Protein AF-A0A966F642-F1 (afdb_monomer_lite)

Structure (mmCIF, N/CA/C/O backbone):
data_AF-A0A966F642-F1
#
_entry.id   AF-A0A966F642-F1
#
loop_
_atom_site.group_PDB
_atom_site.id
_atom_site.type_symbol
_atom_site.label_atom_id
_atom_site.label_alt_id
_atom_site.label_comp_id
_atom_site.label_asym_id
_atom_site.label_entity_id
_atom_site.label_seq_id
_atom_site.pdbx_PDB_ins_code
_atom_site.Cartn_x
_atom_site.Cartn_y
_atom_site.Cartn_z
_atom_site.occupancy
_atom_site.B_iso_or_equiv
_atom_site.auth_seq_id
_atom_site.auth_comp_id
_atom_site.auth_asym_id
_atom_site.auth_atom_id
_atom_site.pdbx_PDB_model_num
ATOM 1 N N . MET A 1 1 ? 2.572 10.445 -0.444 1.00 61.56 1 MET A N 1
ATOM 2 C CA . MET A 1 1 ? 3.950 10.333 -1.008 1.00 61.56 1 MET A CA 1
ATOM 3 C C . MET A 1 1 ? 4.444 11.702 -1.476 1.00 61.56 1 MET A C 1
ATOM 5 O O . MET A 1 1 ? 4.001 12.165 -2.514 1.00 61.56 1 MET A O 1
ATOM 9 N N . LYS A 1 2 ? 5.294 12.388 -0.699 1.00 66.62 2 LYS A N 1
ATOM 10 C CA . LYS A 1 2 ? 5.624 13.812 -0.939 1.00 66.62 2 LYS A CA 1
ATOM 11 C C . LYS A 1 2 ? 6.714 14.070 -1.987 1.00 66.62 2 LYS A C 1
ATOM 13 O O . LYS A 1 2 ? 6.756 15.157 -2.542 1.00 66.62 2 LYS A O 1
ATOM 18 N N . SER A 1 3 ? 7.586 13.095 -2.229 1.00 82.25 3 SER A N 1
ATOM 19 C CA . SER A 1 3 ? 8.642 13.163 -3.244 1.00 82.25 3 SER A CA 1
ATOM 20 C C . SER A 1 3 ? 8.442 12.035 -4.248 1.00 82.25 3 SER A C 1
ATOM 22 O O . SER A 1 3 ? 8.316 10.875 -3.840 1.00 82.25 3 SER A O 1
ATOM 24 N N . GLU A 1 4 ? 8.395 12.371 -5.539 1.00 81.06 4 GLU A N 1
ATOM 25 C CA . GLU A 1 4 ? 8.223 11.388 -6.615 1.00 81.06 4 GLU A CA 1
ATOM 26 C C . GLU A 1 4 ? 9.379 10.388 -6.674 1.00 81.06 4 GLU A C 1
ATOM 28 O O . GLU A 1 4 ? 9.141 9.192 -6.841 1.00 81.06 4 GLU A O 1
ATOM 33 N N . ASP A 1 5 ? 10.615 10.834 -6.442 1.00 85.25 5 ASP A N 1
ATOM 34 C CA . ASP A 1 5 ? 11.791 9.961 -6.499 1.00 85.25 5 ASP A CA 1
ATOM 35 C C . ASP A 1 5 ? 11.748 8.889 -5.408 1.00 85.25 5 ASP A C 1
ATOM 37 O O . ASP A 1 5 ? 11.948 7.697 -5.660 1.0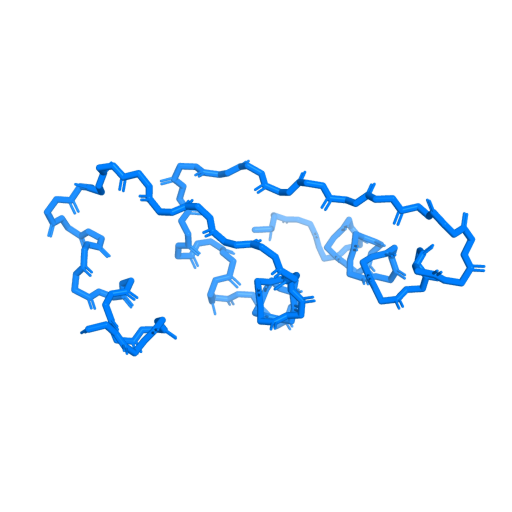0 85.25 5 ASP A O 1
ATOM 41 N N . THR A 1 6 ? 11.412 9.292 -4.180 1.00 85.94 6 THR A N 1
ATOM 42 C CA . THR A 1 6 ? 11.247 8.350 -3.067 1.00 85.94 6 THR A CA 1
ATOM 43 C C . THR A 1 6 ? 10.079 7.401 -3.321 1.00 85.94 6 THR A C 1
ATOM 45 O O . THR A 1 6 ? 10.162 6.214 -3.005 1.00 85.94 6 THR A O 1
ATOM 48 N N . ALA A 1 7 ? 8.999 7.906 -3.917 1.00 85.19 7 ALA A N 1
ATOM 49 C CA . ALA A 1 7 ? 7.826 7.111 -4.236 1.00 85.19 7 ALA A CA 1
ATOM 50 C C . ALA A 1 7 ? 8.130 6.015 -5.266 1.00 85.19 7 ALA A C 1
ATOM 52 O O . ALA A 1 7 ? 7.828 4.841 -5.041 1.00 85.19 7 ALA A O 1
ATOM 53 N N . SER A 1 8 ? 8.799 6.393 -6.353 1.00 88.00 8 SER A N 1
ATOM 54 C CA . SER A 1 8 ? 9.260 5.486 -7.402 1.00 88.00 8 SER A CA 1
ATOM 55 C C . SER A 1 8 ? 10.252 4.445 -6.869 1.00 88.00 8 SER A C 1
ATOM 57 O O . SER A 1 8 ? 10.171 3.256 -7.209 1.00 88.00 8 SER A O 1
ATOM 59 N N . PHE A 1 9 ? 11.144 4.851 -5.959 1.00 89.12 9 PHE A N 1
ATOM 60 C CA . PHE A 1 9 ? 12.082 3.946 -5.299 1.00 89.12 9 PHE A CA 1
ATOM 61 C C . PHE A 1 9 ? 11.370 2.887 -4.441 1.00 89.12 9 PHE A C 1
ATOM 63 O O . PHE A 1 9 ? 11.604 1.688 -4.624 1.00 89.12 9 PHE A O 1
ATOM 70 N N . LEU A 1 10 ? 10.458 3.302 -3.554 1.00 88.38 10 LEU A N 1
ATOM 71 C CA . LEU A 1 10 ? 9.683 2.390 -2.704 1.00 88.38 10 LEU A CA 1
ATOM 72 C C . LEU A 1 10 ? 8.802 1.446 -3.530 1.00 88.38 10 LEU A C 1
ATOM 74 O O . LEU A 1 10 ? 8.756 0.246 -3.256 1.00 88.38 10 LEU A O 1
ATOM 78 N N . PHE A 1 11 ? 8.169 1.953 -4.587 1.00 88.69 11 PHE A N 1
ATOM 79 C CA . PHE A 1 11 ? 7.409 1.138 -5.532 1.00 88.69 11 PHE A CA 1
ATOM 80 C C . PHE A 1 11 ? 8.287 0.073 -6.208 1.00 88.69 11 PHE A C 1
ATOM 82 O O . PHE A 1 11 ? 7.921 -1.105 -6.288 1.00 88.69 11 PHE A O 1
ATOM 89 N N . SER A 1 12 ? 9.482 0.463 -6.648 1.00 89.62 12 SER A N 1
ATOM 90 C CA . SER A 1 12 ? 10.438 -0.447 -7.276 1.00 89.62 12 SER A CA 1
ATOM 91 C C . SER A 1 12 ? 10.932 -1.534 -6.319 1.00 89.62 12 SER A C 1
ATOM 93 O O . SER A 1 12 ? 11.167 -2.667 -6.756 1.00 89.62 12 SER A O 1
ATOM 95 N N . LEU A 1 13 ? 11.082 -1.213 -5.030 1.00 89.38 13 LEU A N 1
ATOM 96 C CA . LEU A 1 13 ? 11.368 -2.189 -3.979 1.00 89.38 13 LEU A CA 1
ATOM 97 C C . LEU A 1 13 ? 10.185 -3.136 -3.765 1.00 89.38 13 LEU A C 1
ATOM 99 O O . LEU A 1 1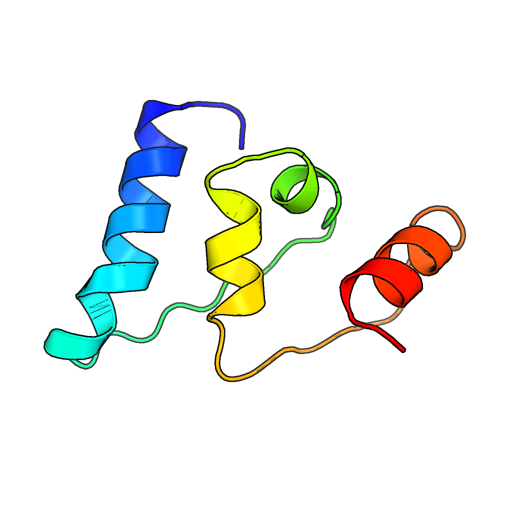3 ? 10.379 -4.348 -3.800 1.00 89.38 13 LEU A O 1
ATOM 103 N N . ALA A 1 14 ? 8.963 -2.614 -3.636 1.00 88.31 14 ALA A N 1
ATOM 104 C CA . ALA A 1 14 ? 7.756 -3.418 -3.440 1.00 88.31 14 ALA A CA 1
ATOM 105 C C . ALA A 1 14 ? 7.520 -4.425 -4.573 1.00 88.31 14 ALA A C 1
ATOM 107 O O . ALA A 1 14 ? 7.193 -5.584 -4.316 1.00 88.31 14 ALA A O 1
ATOM 108 N N . LYS A 1 15 ? 7.763 -4.039 -5.833 1.00 87.81 15 LYS A N 1
ATOM 109 C CA . LYS A 1 15 ? 7.623 -4.968 -6.966 1.00 87.81 15 LYS A CA 1
ATOM 110 C C . LYS A 1 15 ? 8.747 -5.998 -7.074 1.00 87.81 15 LYS A C 1
ATOM 112 O O . LYS A 1 15 ? 8.478 -7.136 -7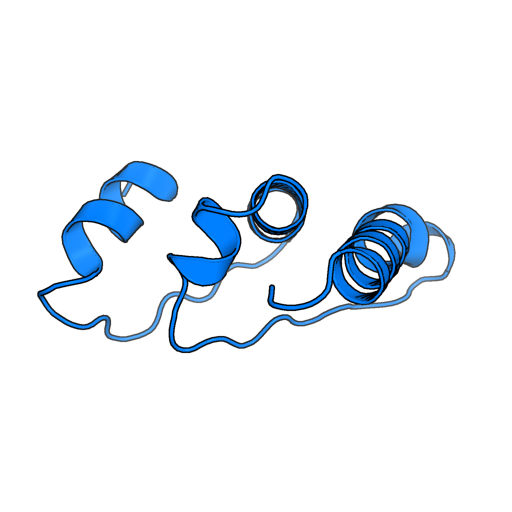.465 1.00 87.81 15 LYS A O 1
ATOM 117 N N . ARG A 1 16 ? 9.999 -5.618 -6.797 1.00 89.56 16 ARG A N 1
ATOM 118 C CA . ARG A 1 16 ? 11.174 -6.473 -7.070 1.00 89.56 16 ARG A CA 1
ATOM 119 C C . ARG A 1 16 ? 11.656 -7.269 -5.862 1.00 89.56 16 ARG A C 1
ATOM 121 O O . ARG A 1 16 ? 12.200 -8.353 -6.055 1.00 89.56 16 ARG A O 1
ATOM 128 N N . GLY A 1 17 ? 11.419 -6.778 -4.647 1.00 88.69 17 GLY A N 1
ATOM 129 C CA . GLY A 1 17 ? 11.909 -7.356 -3.392 1.00 88.69 17 GLY A CA 1
ATOM 130 C C . GLY A 1 17 ? 11.562 -8.834 -3.215 1.00 88.69 17 GLY A C 1
ATOM 131 O O . GLY A 1 17 ? 12.377 -9.597 -2.704 1.00 88.69 17 GLY A O 1
ATOM 132 N N . ARG A 1 18 ? 10.420 -9.276 -3.761 1.00 88.19 18 ARG A N 1
ATOM 133 C CA . ARG A 1 18 ? 9.987 -10.683 -3.728 1.00 88.19 18 ARG A CA 1
ATOM 134 C C . ARG A 1 18 ? 11.004 -11.664 -4.322 1.00 88.19 18 ARG A C 1
ATOM 136 O O . ARG A 1 18 ? 11.116 -12.773 -3.820 1.00 88.19 18 ARG A O 1
ATOM 143 N N . LYS A 1 19 ? 11.775 -11.266 -5.346 1.00 92.25 19 LYS A N 1
ATOM 144 C CA . LYS A 1 19 ? 12.833 -12.120 -5.932 1.00 92.25 19 LYS A CA 1
ATOM 145 C C . LYS A 1 19 ? 13.995 -12.387 -4.973 1.00 92.25 19 LYS A C 1
ATOM 147 O O . LYS A 1 19 ? 14.745 -13.330 -5.185 1.00 92.25 19 LYS A O 1
ATOM 152 N N . TYR A 1 20 ? 14.136 -11.556 -3.948 1.00 94.06 20 TYR A N 1
ATOM 153 C CA . TYR A 1 20 ? 15.231 -11.588 -2.985 1.00 94.06 20 TYR A CA 1
ATOM 154 C C . TYR A 1 20 ? 14.755 -11.987 -1.585 1.00 94.06 20 TYR A C 1
ATOM 156 O O . TYR A 1 20 ? 15.455 -11.724 -0.615 1.00 94.06 20 TYR A O 1
ATOM 164 N N . TYR A 1 21 ? 13.554 -12.570 -1.467 1.00 91.00 21 TYR A N 1
ATOM 165 C CA . TYR A 1 21 ? 12.930 -12.899 -0.180 1.00 91.00 21 TYR A CA 1
ATOM 166 C C . TYR A 1 21 ? 12.800 -11.693 0.773 1.00 91.00 21 TYR A C 1
ATOM 168 O O . TYR A 1 21 ? 12.715 -11.856 1.988 1.00 91.00 21 TYR A O 1
ATOM 176 N N . LEU A 1 22 ? 12.751 -10.470 0.229 1.00 90.56 22 LEU A N 1
ATOM 177 C CA . LEU A 1 22 ? 12.534 -9.255 1.009 1.00 90.56 22 LEU A CA 1
ATOM 178 C C . LEU A 1 22 ? 11.042 -9.091 1.315 1.00 90.56 22 LEU A C 1
ATOM 180 O O . LEU A 1 22 ? 10.221 -8.989 0.400 1.00 90.56 22 LEU A O 1
ATOM 184 N N . GLY A 1 23 ? 10.713 -9.008 2.603 1.00 89.25 23 GLY A N 1
ATOM 185 C CA . GLY A 1 23 ? 9.406 -8.572 3.083 1.00 89.25 23 GLY A CA 1
ATOM 186 C C . GLY A 1 23 ? 9.356 -7.054 3.236 1.00 89.25 23 GLY A C 1
ATOM 187 O O . GLY A 1 23 ? 10.308 -6.443 3.719 1.00 89.25 23 GLY A O 1
ATOM 188 N N . ILE A 1 24 ? 8.240 -6.444 2.840 1.00 88.56 24 ILE A N 1
ATOM 189 C CA . ILE A 1 24 ? 7.978 -5.019 3.055 1.00 88.56 24 ILE A CA 1
ATOM 190 C C . ILE A 1 24 ? 6.661 -4.894 3.809 1.00 88.56 24 ILE A C 1
ATOM 192 O O . ILE A 1 24 ? 5.657 -5.470 3.398 1.00 88.56 24 ILE A O 1
ATOM 196 N N . ALA A 1 25 ? 6.680 -4.132 4.899 1.00 90.38 25 ALA A N 1
ATOM 197 C CA . ALA A 1 25 ? 5.495 -3.768 5.659 1.00 90.38 25 ALA A CA 1
ATOM 198 C C . ALA A 1 25 ? 5.309 -2.253 5.573 1.00 90.38 25 ALA A C 1
ATOM 200 O O . ALA A 1 25 ? 6.183 -1.485 5.977 1.00 90.38 25 ALA A O 1
ATOM 201 N N . THR A 1 26 ? 4.179 -1.820 5.021 1.00 88.25 26 THR A N 1
ATOM 202 C CA . THR A 1 26 ? 3.802 -0.407 4.974 1.00 88.25 26 THR A CA 1
ATOM 203 C C . THR A 1 26 ? 2.788 -0.136 6.075 1.00 88.25 26 THR A C 1
ATOM 205 O O . THR A 1 26 ? 1.743 -0.777 6.127 1.00 88.25 26 THR A O 1
ATOM 208 N N . ILE A 1 27 ? 3.110 0.805 6.961 1.00 90.25 27 ILE A N 1
ATOM 209 C CA . ILE A 1 27 ? 2.266 1.204 8.089 1.00 90.25 27 ILE A CA 1
ATOM 210 C C . ILE A 1 27 ? 1.966 2.690 7.913 1.00 90.25 27 ILE A C 1
ATOM 212 O O . ILE A 1 27 ? 2.888 3.503 7.867 1.00 90.25 27 ILE A O 1
ATOM 216 N N . THR A 1 28 ? 0.688 3.038 7.782 1.00 87.44 28 THR A N 1
ATOM 217 C CA . THR A 1 28 ? 0.230 4.424 7.631 1.00 87.44 28 THR A CA 1
ATOM 218 C C . THR A 1 28 ? -1.053 4.653 8.418 1.00 87.44 28 THR A C 1
ATOM 220 O O . THR A 1 28 ? -1.846 3.731 8.603 1.00 87.44 28 THR A O 1
ATOM 223 N N . GLN A 1 29 ? -1.240 5.885 8.888 1.00 85.19 29 GLN A N 1
ATOM 224 C CA . GLN A 1 29 ? -2.503 6.359 9.466 1.00 85.19 29 GLN A CA 1
ATOM 225 C C . GLN A 1 29 ? -3.386 7.048 8.423 1.00 85.19 29 GLN A C 1
ATOM 227 O O . GLN A 1 29 ? -4.589 7.165 8.624 1.00 85.19 29 GLN A O 1
ATOM 232 N N . ASP A 1 30 ? -2.783 7.484 7.319 1.00 84.56 30 ASP A N 1
ATOM 233 C CA . ASP A 1 30 ? -3.469 8.133 6.214 1.00 84.56 30 ASP A CA 1
ATOM 234 C C . ASP A 1 30 ? -3.309 7.263 4.966 1.00 84.56 30 ASP A C 1
ATOM 236 O O . ASP A 1 30 ? -2.221 7.140 4.388 1.00 84.56 30 ASP A O 1
ATOM 240 N N . VAL A 1 31 ? -4.386 6.562 4.622 1.00 82.50 31 VAL A N 1
ATOM 241 C CA . VAL A 1 31 ? -4.433 5.682 3.452 1.00 82.50 31 VAL A CA 1
ATOM 242 C C . VAL A 1 31 ? -4.692 6.492 2.180 1.00 82.50 31 VAL A C 1
ATOM 244 O O . VAL A 1 31 ? -4.187 6.122 1.119 1.00 82.50 31 VAL A O 1
ATOM 247 N N . ASP A 1 32 ? -5.387 7.629 2.274 1.00 83.62 32 ASP A N 1
ATOM 248 C CA . ASP A 1 32 ? -5.716 8.473 1.120 1.00 83.62 32 ASP A CA 1
ATOM 249 C C . ASP A 1 32 ? -4.447 8.974 0.417 1.00 83.62 32 ASP A C 1
ATOM 251 O O . ASP A 1 32 ? -4.392 9.050 -0.813 1.00 83.62 32 ASP A O 1
ATOM 255 N N . ASP A 1 33 ? -3.387 9.224 1.182 1.00 83.44 33 ASP A N 1
ATOM 256 C CA . ASP A 1 33 ? -2.062 9.605 0.687 1.00 83.44 33 ASP A CA 1
ATOM 257 C C . ASP A 1 33 ? -1.429 8.581 -0.275 1.00 83.44 33 ASP A C 1
ATOM 259 O O . ASP A 1 33 ? -0.594 8.935 -1.120 1.00 83.44 33 ASP A O 1
ATOM 263 N N . PHE A 1 34 ? -1.803 7.308 -0.143 1.00 85.44 34 PHE A N 1
ATOM 264 C CA . PHE A 1 34 ? -1.387 6.232 -1.041 1.00 85.44 34 PHE A CA 1
ATOM 265 C C . PHE A 1 34 ? -2.356 6.071 -2.208 1.00 85.44 34 PHE A C 1
ATOM 267 O O . PHE A 1 34 ? -1.908 5.820 -3.325 1.00 85.44 34 PHE A O 1
ATOM 274 N N . LEU A 1 35 ? -3.657 6.253 -1.972 1.00 83.44 35 LEU A N 1
ATOM 275 C CA . LEU A 1 35 ? -4.690 6.132 -3.005 1.00 83.44 35 LEU A CA 1
ATOM 276 C C . LEU A 1 35 ? -4.614 7.244 -4.049 1.00 83.44 35 LEU A C 1
ATOM 278 O O . LEU A 1 35 ? -4.852 7.006 -5.229 1.00 83.44 35 LEU A O 1
ATOM 282 N N . ARG A 1 36 ? -4.207 8.445 -3.637 1.00 85.06 36 ARG A N 1
ATOM 283 C CA . ARG A 1 36 ? -3.985 9.584 -4.540 1.00 85.06 36 ARG A CA 1
ATOM 284 C C . ARG A 1 36 ? -2.683 9.480 -5.332 1.00 85.06 36 ARG A C 1
ATOM 286 O O . ARG A 1 36 ? -2.468 10.271 -6.245 1.00 85.06 36 ARG A O 1
ATOM 293 N N . SER A 1 37 ? -1.800 8.540 -4.987 1.00 84.06 37 SER A N 1
ATOM 294 C CA . SER A 1 37 ? -0.514 8.375 -5.660 1.00 84.06 37 SER A CA 1
ATOM 295 C C . SER A 1 37 ? -0.542 7.207 -6.652 1.00 84.06 37 SER A C 1
ATOM 297 O O . SER A 1 37 ? -0.870 6.085 -6.256 1.00 84.06 37 SER A O 1
ATOM 299 N N . PRO A 1 38 ? -0.081 7.398 -7.906 1.00 83.88 38 PRO A N 1
ATOM 300 C CA . PRO A 1 38 ? 0.029 6.302 -8.874 1.00 83.88 38 PRO A CA 1
ATOM 301 C C . PRO A 1 38 ? 0.996 5.198 -8.412 1.00 83.88 38 PRO A C 1
ATOM 303 O O . PRO A 1 38 ? 0.875 4.049 -8.835 1.00 83.88 38 PRO A O 1
ATOM 306 N N . TYR A 1 39 ? 1.935 5.522 -7.518 1.00 86.56 39 TYR A N 1
ATOM 307 C CA . TYR A 1 39 ? 2.885 4.570 -6.941 1.00 86.56 39 TYR A CA 1
ATOM 308 C C . TYR A 1 39 ? 2.342 3.866 -5.689 1.00 86.56 39 TYR A C 1
ATOM 310 O O . TYR A 1 39 ? 2.748 2.740 -5.397 1.00 86.56 39 TYR A O 1
ATOM 318 N N . GLY A 1 40 ? 1.422 4.504 -4.958 1.00 86.19 40 GLY A N 1
ATOM 319 C CA . GLY A 1 40 ? 0.877 3.994 -3.699 1.00 86.19 40 GLY A CA 1
ATOM 320 C C . GLY A 1 40 ? -0.184 2.911 -3.892 1.00 86.19 40 GLY A C 1
ATOM 321 O O . GLY A 1 40 ? -0.140 1.887 -3.207 1.00 86.19 40 GLY A O 1
ATOM 322 N N . VAL A 1 41 ? -1.076 3.073 -4.876 1.00 84.88 41 VAL A N 1
ATOM 323 C CA . VAL A 1 41 ? -2.129 2.085 -5.186 1.00 84.88 41 VAL A CA 1
ATOM 324 C C . VAL A 1 41 ? -1.551 0.680 -5.439 1.00 84.88 41 VAL A C 1
ATOM 326 O O . VAL A 1 41 ? -2.019 -0.284 -4.821 1.00 84.88 41 VAL A O 1
ATOM 329 N N . PRO A 1 42 ? -0.493 0.505 -6.257 1.00 84.44 42 PRO A N 1
ATOM 330 C CA . PRO A 1 42 ? 0.147 -0.796 -6.419 1.00 84.44 42 PRO A CA 1
ATOM 331 C C . PRO A 1 42 ? 0.779 -1.364 -5.145 1.00 84.44 42 PRO A C 1
ATOM 333 O O . PRO A 1 42 ? 0.843 -2.584 -5.011 1.00 84.44 42 PRO A O 1
ATOM 336 N N . MET A 1 43 ? 1.276 -0.528 -4.228 1.00 85.25 43 MET A N 1
ATOM 337 C CA . MET A 1 43 ? 1.874 -1.016 -2.979 1.00 85.25 43 MET A CA 1
ATOM 338 C C . MET A 1 43 ? 0.817 -1.675 -2.087 1.00 85.25 43 MET A C 1
ATOM 340 O O . MET A 1 43 ? 1.065 -2.744 -1.532 1.00 85.25 43 MET A O 1
ATOM 344 N N . ILE A 1 44 ? -0.380 -1.091 -2.016 1.00 85.75 44 ILE A N 1
ATOM 345 C CA . ILE A 1 44 ? -1.499 -1.637 -1.238 1.00 85.75 44 ILE A CA 1
ATOM 346 C C . ILE A 1 44 ? -2.067 -2.893 -1.910 1.00 85.75 44 ILE A C 1
ATOM 348 O O . ILE A 1 44 ? -2.157 -3.951 -1.288 1.00 85.75 44 ILE A O 1
ATOM 352 N N . THR A 1 45 ? -2.399 -2.805 -3.199 1.00 81.88 45 THR A N 1
ATOM 353 C CA . THR A 1 45 ? -3.072 -3.891 -3.939 1.00 81.88 45 THR A CA 1
ATOM 354 C C . THR A 1 45 ? -2.208 -5.141 -4.129 1.00 81.88 45 THR A C 1
ATOM 356 O O . THR A 1 45 ? -2.747 -6.238 -4.218 1.00 81.88 45 THR A O 1
ATOM 359 N N . ASN A 1 46 ? -0.875 -5.013 -4.165 1.00 81.62 46 ASN A N 1
ATOM 360 C CA . ASN A 1 46 ? 0.036 -6.163 -4.266 1.00 81.62 46 ASN A CA 1
ATOM 361 C C . ASN A 1 46 ? 0.500 -6.713 -2.909 1.00 81.62 46 ASN A C 1
ATOM 363 O O . ASN A 1 46 ? 1.275 -7.676 -2.886 1.00 81.62 46 ASN A O 1
ATOM 367 N N . SER A 1 47 ? 0.081 -6.107 -1.797 1.00 85.62 47 SER A N 1
ATOM 368 C CA . SER A 1 47 ? 0.398 -6.620 -0.465 1.00 85.62 47 SER A CA 1
ATOM 369 C C . SER A 1 47 ? -0.351 -7.928 -0.223 1.00 85.62 47 SER A C 1
ATOM 371 O O . SER A 1 47 ? -1.562 -8.000 -0.408 1.00 85.62 47 SER A O 1
ATOM 373 N N . SER A 1 48 ? 0.371 -8.973 0.190 1.00 86.69 48 SER A N 1
ATOM 374 C CA . SER A 1 48 ? -0.206 -10.300 0.456 1.00 86.69 48 SER A CA 1
ATOM 375 C C . SER A 1 48 ? -1.065 -10.342 1.717 1.00 86.69 48 SER A C 1
ATOM 377 O O . SER A 1 48 ? -1.910 -11.220 1.853 1.00 86.69 48 SER A O 1
ATOM 379 N N . LEU A 1 49 ? -0.822 -9.418 2.645 1.00 88.12 49 LEU A N 1
ATOM 380 C CA . LEU A 1 49 ? -1.548 -9.268 3.895 1.00 88.12 49 LEU A CA 1
ATOM 381 C C . LEU A 1 49 ? -1.913 -7.799 4.069 1.00 88.12 49 LEU A C 1
ATOM 383 O O . LEU A 1 49 ? -1.091 -6.915 3.824 1.00 88.12 49 LEU A O 1
ATOM 387 N N . GLN A 1 50 ? -3.141 -7.553 4.507 1.00 87.62 50 GLN A N 1
ATOM 388 C CA . GLN A 1 50 ? -3.670 -6.221 4.762 1.00 87.62 50 GLN A CA 1
ATOM 389 C C . GLN A 1 50 ? -4.333 -6.238 6.138 1.00 87.62 50 GLN A C 1
ATOM 391 O O . GLN A 1 50 ? -5.181 -7.083 6.416 1.00 87.62 50 GLN A O 1
ATOM 396 N N . PHE A 1 51 ? -3.921 -5.317 7.008 1.00 88.94 51 PHE A N 1
ATOM 397 C CA . PHE A 1 51 ? -4.486 -5.157 8.343 1.00 88.94 51 PHE A CA 1
ATOM 398 C C . PHE A 1 51 ?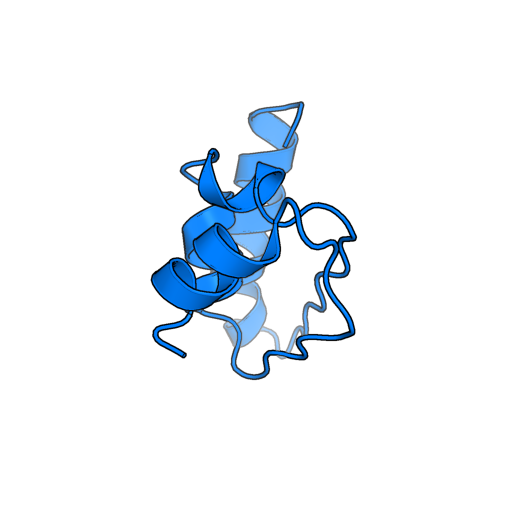 -5.148 -3.789 8.431 1.00 88.94 51 PHE A C 1
ATOM 400 O O . PHE A 1 51 ? -4.469 -2.764 8.454 1.00 88.94 51 PHE A O 1
ATOM 407 N N . LEU A 1 52 ? -6.477 -3.780 8.487 1.00 88.69 52 LEU A N 1
ATOM 408 C CA . LEU A 1 52 ? -7.258 -2.564 8.670 1.00 88.69 52 LEU A CA 1
ATOM 409 C C . LEU A 1 52 ? -7.643 -2.452 10.142 1.00 88.69 52 LEU A C 1
ATOM 411 O O . LEU A 1 52 ? -8.397 -3.263 10.674 1.00 88.69 52 LEU A O 1
ATOM 415 N N . MET A 1 53 ? -7.073 -1.456 10.815 1.00 88.56 53 MET A N 1
ATOM 416 C CA . MET A 1 53 ? -7.414 -1.126 12.200 1.00 88.56 53 MET A CA 1
ATOM 417 C C . MET A 1 53 ? -8.609 -0.167 12.244 1.00 88.56 53 MET A C 1
ATOM 419 O O . MET A 1 53 ? -9.198 0.150 11.211 1.00 88.56 53 MET A O 1
ATOM 423 N N . LYS A 1 54 ? -8.980 0.314 13.434 1.00 88.81 54 LYS A N 1
ATOM 424 C CA . LYS A 1 54 ? -10.038 1.320 13.578 1.00 88.81 54 LYS A CA 1
ATOM 425 C C . LYS A 1 54 ? -9.700 2.569 12.755 1.00 88.81 54 LYS A C 1
ATOM 427 O O . LYS A 1 54 ? -8.705 3.233 13.030 1.00 88.81 54 LYS A O 1
ATOM 432 N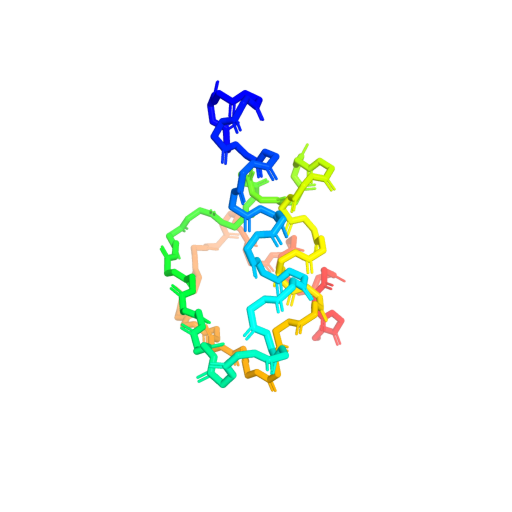 N . GLN A 1 55 ? -10.551 2.878 11.784 1.00 87.81 55 GLN A N 1
ATOM 433 C CA . GLN A 1 55 ? -10.416 4.050 10.920 1.00 87.81 55 GLN A CA 1
ATOM 434 C C . GLN A 1 55 ? -11.181 5.244 11.497 1.00 87.81 55 GLN A C 1
ATOM 436 O O . GLN A 1 55 ? -12.111 5.075 12.294 1.00 87.81 55 GLN A O 1
ATOM 441 N N . SER A 1 56 ? -10.788 6.459 11.109 1.00 87.88 56 SER A N 1
ATOM 442 C CA . SER A 1 56 ? -11.584 7.646 11.417 1.00 87.88 56 SER A CA 1
ATOM 443 C C . SER A 1 56 ? -12.895 7.624 10.613 1.00 87.88 56 SER A C 1
ATOM 445 O O . SER A 1 56 ? -12.911 7.124 9.485 1.00 87.88 56 SER A O 1
ATOM 447 N N . PRO A 1 57 ? -13.990 8.209 11.132 1.00 86.38 57 PRO A N 1
ATOM 448 C CA . PRO A 1 57 ? -15.253 8.297 10.394 1.00 86.38 57 PRO A CA 1
ATOM 449 C C . PRO A 1 57 ? -15.131 9.029 9.053 1.00 86.38 57 PRO A C 1
ATOM 451 O O . PRO A 1 57 ? -15.919 8.793 8.154 1.00 86.38 57 PRO A O 1
ATOM 454 N N . THR A 1 58 ? -14.142 9.913 8.906 1.00 85.88 58 THR A N 1
ATOM 455 C CA . THR A 1 58 ? -13.915 10.676 7.672 1.00 85.88 58 THR A CA 1
ATOM 456 C C . THR A 1 58 ? -13.199 9.881 6.583 1.00 85.88 58 THR A C 1
ATOM 458 O O . THR A 1 58 ? -13.268 10.271 5.425 1.00 85.88 58 THR A O 1
ATOM 461 N N . ALA A 1 59 ? -12.489 8.806 6.939 1.00 83.69 59 ALA A N 1
ATOM 462 C CA . ALA A 1 59 ? -11.725 7.984 5.998 1.00 83.69 59 ALA A CA 1
ATOM 463 C C . ALA A 1 59 ? -12.385 6.623 5.720 1.00 83.69 59 ALA A C 1
ATOM 465 O O . ALA A 1 59 ? -12.029 5.954 4.750 1.00 83.69 59 ALA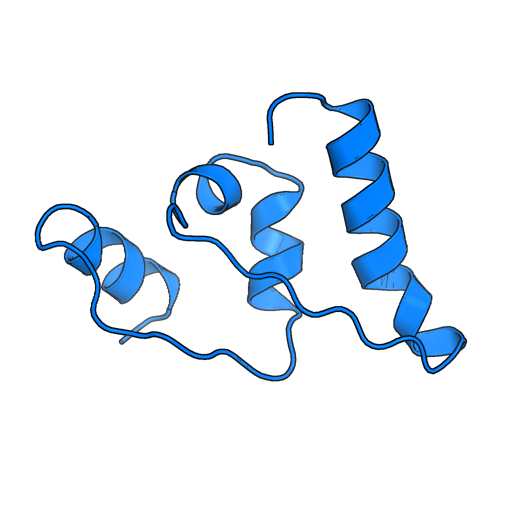 A O 1
ATOM 466 N N . ILE A 1 60 ? -13.331 6.194 6.564 1.00 86.88 60 ILE A N 1
ATOM 467 C CA . ILE A 1 60 ? -13.878 4.833 6.525 1.00 86.88 60 ILE A CA 1
ATOM 468 C C . ILE A 1 60 ? -14.606 4.519 5.214 1.00 86.88 60 ILE A C 1
ATOM 470 O O . ILE A 1 60 ? -14.351 3.462 4.645 1.00 86.88 60 ILE A O 1
ATOM 474 N N . ASP A 1 61 ? -15.400 5.451 4.680 1.00 87.19 61 ASP A N 1
ATOM 475 C CA . ASP A 1 61 ? -16.164 5.237 3.442 1.00 87.19 61 ASP A CA 1
ATOM 476 C C . ASP A 1 61 ? -15.237 5.010 2.233 1.00 87.19 61 ASP A C 1
ATOM 478 O O . ASP A 1 61 ? -15.422 4.076 1.449 1.00 87.19 61 ASP A O 1
ATOM 482 N N . ASN A 1 62 ? -14.176 5.819 2.119 1.00 84.44 62 ASN A N 1
ATOM 483 C CA . ASN A 1 62 ? -13.164 5.678 1.067 1.00 84.44 62 ASN A CA 1
ATOM 484 C C . ASN A 1 62 ? -12.423 4.343 1.171 1.00 84.44 62 ASN A C 1
ATOM 486 O O . ASN A 1 62 ? -12.173 3.681 0.160 1.00 84.44 62 ASN A O 1
ATOM 490 N N . ILE A 1 63 ? -12.068 3.940 2.393 1.00 85.25 63 ILE A N 1
ATOM 491 C CA . ILE A 1 63 ? -11.391 2.669 2.653 1.00 85.25 63 ILE A CA 1
ATOM 492 C C . ILE A 1 63 ? -12.321 1.501 2.300 1.00 85.25 63 ILE A C 1
ATOM 494 O O . ILE A 1 63 ? -11.889 0.587 1.604 1.00 85.25 63 ILE A O 1
ATOM 498 N N . GLN A 1 64 ? -13.599 1.542 2.686 1.00 87.06 64 GLN A N 1
ATOM 499 C CA . GLN A 1 64 ? -14.561 0.496 2.327 1.00 87.06 64 GLN A CA 1
ATOM 500 C C . GLN A 1 64 ? -14.683 0.328 0.813 1.00 87.06 64 GLN A C 1
ATOM 502 O O . GLN A 1 64 ? -14.569 -0.789 0.313 1.00 87.06 64 GLN A O 1
ATOM 507 N N . HIS A 1 65 ? -14.815 1.430 0.071 1.00 83.81 65 HIS A N 1
ATOM 508 C CA . HIS A 1 65 ? -14.883 1.372 -1.387 1.00 83.81 65 HIS A CA 1
ATOM 509 C C . HIS A 1 65 ? -13.596 0.810 -2.011 1.00 83.81 65 HIS A C 1
ATOM 511 O O . HIS A 1 65 ? -13.641 -0.045 -2.892 1.00 83.81 65 HIS A O 1
ATOM 517 N N . THR A 1 66 ? -12.441 1.260 -1.523 1.00 81.06 66 THR A N 1
ATOM 518 C CA . THR A 1 66 ? -11.124 0.879 -2.052 1.00 81.06 66 THR A CA 1
ATOM 519 C C . THR A 1 66 ? -10.809 -0.598 -1.842 1.00 81.06 66 THR A C 1
ATOM 521 O O . THR A 1 66 ? -10.260 -1.250 -2.729 1.00 81.06 66 THR A O 1
ATOM 524 N N . PHE A 1 67 ? -11.122 -1.121 -0.657 1.00 81.06 67 PHE A N 1
ATOM 525 C CA . PHE A 1 67 ? -10.850 -2.510 -0.289 1.00 81.06 67 PHE A CA 1
ATOM 526 C C . PHE A 1 67 ? -12.045 -3.440 -0.554 1.00 81.06 67 PHE A C 1
ATOM 528 O O . PHE A 1 67 ? -11.950 -4.630 -0.262 1.00 81.06 67 PHE A O 1
ATOM 535 N N . ASN A 1 68 ? -13.128 -2.919 -1.149 1.00 80.69 68 ASN A N 1
ATOM 536 C CA . ASN A 1 68 ? -14.358 -3.640 -1.485 1.00 80.69 68 ASN A CA 1
ATOM 537 C C . ASN A 1 68 ? -14.954 -4.406 -0.284 1.00 80.69 68 ASN A C 1
ATOM 539 O O . ASN A 1 68 ? -15.191 -5.615 -0.366 1.00 80.69 68 ASN A O 1
ATOM 543 N N . LEU A 1 69 ? -15.131 -3.688 0.831 1.00 78.75 69 LEU A N 1
ATOM 544 C CA . LEU A 1 69 ? -15.631 -4.188 2.120 1.00 78.75 69 LEU A CA 1
ATOM 545 C C . LEU A 1 69 ? -17.108 -3.870 2.351 1.00 78.75 69 LEU A C 1
ATOM 547 O O . LEU A 1 69 ? -17.547 -2.771 1.943 1.00 78.75 69 LEU A O 1
#

pLDDT: mean 85.71, std 4.78, range [61.56, 94.06]

Radius of gyration: 12.61 Å; chains: 1; bounding box: 31×27×22 Å

Sequence (69 aa):
MKSEDTASFLFSLAKRGRKYYLGIATITQDVDDFLRSPYGVPMITNSSLQFLMKQSPTAIDNIQHTFNL

Foldseek 3Di:
DPDPVVLVVVLVCLVCVVVVVDDDDDDDLDLVVLVPDPSSLCSQVVDPDDDDDDHDPVCVVVVCVSVVD

Secondary structure (DSSP, 8-state):
---HHHHHHHHHHHHHGGGGT-------S-SHHHHTSTTHHHHHHT-S-----PPPTTTHHHHHHHHT-